Protein AF-A0A2V8GRS1-F1 (afdb_monomer_lite)

pLDDT: mean 73.86, std 19.99, range [31.8, 97.25]

Foldseek 3Di:
DDDDDDDDDDDDDDDDDDDDDPPPPCPDDPVNVVVVVVVVVVVVVVVVVVVVVVVVVVVVVVVVVVVVVVVVVLVVLCVVLVVLVVVLVPDDPPDCPPVSVVSVVVSVVSVQVSCVVQQKAWDDPPPDDDDPVQDDQADDDDPDGPDDRGIDHDDD

Radius of gyration: 47.78 Å; chains: 1; bounding box: 58×30×163 Å

Structure (mmCIF, N/CA/C/O backbone):
data_AF-A0A2V8GRS1-F1
#
_entry.id   AF-A0A2V8GRS1-F1
#
loop_
_atom_site.group_PDB
_atom_site.id
_atom_site.type_symbol
_atom_site.label_atom_id
_atom_site.label_alt_id
_atom_site.label_comp_id
_atom_site.label_asym_id
_atom_site.label_entity_id
_atom_site.label_seq_id
_atom_site.pdbx_PDB_ins_code
_atom_site.Cartn_x
_atom_site.Cartn_y
_atom_site.Cartn_z
_atom_site.occupancy
_atom_site.B_iso_or_equiv
_atom_site.auth_seq_id
_atom_site.auth_comp_id
_atom_site.auth_asym_id
_atom_site.auth_atom_id
_atom_site.pdbx_PDB_model_num
ATOM 1 N N . MET A 1 1 ? -32.513 18.874 124.385 1.00 40.72 1 MET A N 1
ATOM 2 C CA . MET A 1 1 ? -31.870 18.019 125.405 1.00 40.72 1 MET A CA 1
ATOM 3 C C . MET A 1 1 ? -32.970 17.557 126.341 1.00 40.72 1 MET A C 1
ATOM 5 O O . MET A 1 1 ? -33.678 18.463 126.785 1.00 40.72 1 MET A O 1
ATOM 9 N N . PRO A 1 2 ? -33.147 16.261 126.661 1.00 48.78 2 PRO A N 1
ATOM 10 C CA . PRO A 1 2 ? -32.444 15.015 126.254 1.00 48.78 2 PRO A CA 1
ATOM 11 C C . PRO A 1 2 ? -33.352 14.089 125.385 1.00 48.78 2 PRO A C 1
ATOM 13 O O . PRO A 1 2 ? -34.544 14.373 125.281 1.00 48.78 2 PRO A O 1
ATOM 16 N N . ASP A 1 3 ? -32.825 13.210 124.515 1.00 41.34 3 ASP A N 1
ATOM 17 C CA . ASP A 1 3 ? -32.354 11.800 124.705 1.00 41.34 3 ASP A CA 1
ATOM 18 C C . ASP A 1 3 ? -33.505 10.824 125.052 1.00 41.34 3 ASP A C 1
ATOM 20 O O . ASP A 1 3 ? -34.382 11.175 125.831 1.00 41.34 3 ASP A O 1
ATOM 24 N N . ASP A 1 4 ? -33.633 9.586 124.573 1.00 40.97 4 ASP A N 1
ATOM 25 C CA . ASP A 1 4 ? -32.781 8.667 123.811 1.00 40.97 4 ASP A CA 1
ATOM 26 C C . ASP A 1 4 ? -33.673 7.467 123.411 1.00 40.97 4 ASP A C 1
ATOM 28 O O . ASP A 1 4 ? -34.538 7.079 124.200 1.00 40.97 4 ASP A O 1
ATOM 32 N N . ALA A 1 5 ? -33.450 6.855 122.244 1.00 43.16 5 ALA A N 1
ATOM 33 C CA . ALA A 1 5 ? -33.732 5.431 121.988 1.00 43.16 5 ALA A CA 1
ATOM 34 C C . ALA A 1 5 ? -33.169 5.007 120.618 1.00 43.16 5 ALA A C 1
ATOM 36 O O . ALA A 1 5 ? -33.777 5.225 119.570 1.00 43.16 5 ALA A O 1
ATOM 37 N N . MET A 1 6 ? -31.993 4.383 120.653 1.00 42.47 6 MET A N 1
ATOM 38 C CA . MET A 1 6 ? -31.383 3.612 119.565 1.00 42.47 6 MET A CA 1
ATOM 39 C C . MET A 1 6 ? -32.096 2.258 119.362 1.00 42.47 6 MET A C 1
ATOM 41 O O . MET A 1 6 ? -32.506 1.667 120.357 1.00 42.47 6 MET A O 1
ATOM 45 N N . ASN A 1 7 ? -32.147 1.724 118.126 1.00 36.31 7 ASN A N 1
ATOM 46 C CA . ASN A 1 7 ? -31.533 0.416 117.806 1.00 36.31 7 ASN A CA 1
ATOM 47 C C . ASN A 1 7 ? -31.428 0.094 116.288 1.00 36.31 7 ASN A C 1
ATOM 49 O O . ASN A 1 7 ? -32.412 0.165 115.561 1.00 36.31 7 ASN A O 1
ATOM 53 N N . GLU A 1 8 ? -30.201 -0.271 115.895 1.00 35.78 8 GLU A N 1
ATOM 54 C CA . GLU A 1 8 ? -29.671 -1.239 114.901 1.00 35.78 8 GLU A CA 1
ATOM 55 C C . GLU A 1 8 ? -30.299 -1.532 113.510 1.00 35.78 8 GLU A C 1
ATOM 57 O O . GLU A 1 8 ? -31.413 -2.019 113.371 1.00 35.78 8 GLU A O 1
ATOM 62 N N . GLN A 1 9 ? -29.440 -1.315 112.494 1.00 42.47 9 GLN A N 1
ATOM 63 C CA . GLN A 1 9 ? -29.078 -2.146 111.320 1.00 42.47 9 GLN A CA 1
ATOM 64 C C . GLN A 1 9 ? -30.087 -3.165 110.744 1.00 42.47 9 GLN A C 1
ATOM 66 O O . GLN A 1 9 ? -30.369 -4.164 111.389 1.00 42.47 9 GLN A O 1
ATOM 71 N N . ASP A 1 10 ? -30.412 -3.041 109.445 1.00 31.94 10 ASP A N 1
ATOM 72 C CA . ASP A 1 10 ? -30.113 -4.103 108.463 1.00 31.94 10 ASP A CA 1
ATOM 73 C C . ASP A 1 10 ? -30.174 -3.599 107.004 1.00 31.94 10 ASP A C 1
ATOM 75 O O . ASP A 1 10 ? -30.903 -2.673 106.648 1.00 31.94 10 ASP A O 1
ATOM 79 N N . SER A 1 11 ? -29.355 -4.228 106.170 1.00 41.94 11 SER A N 1
ATOM 80 C CA . SER A 1 11 ? -29.178 -4.040 104.735 1.00 41.94 11 SER A CA 1
ATOM 81 C C . SER A 1 11 ? -30.200 -4.828 103.909 1.00 41.94 11 SER A C 1
ATOM 83 O O . SER A 1 11 ? -30.434 -6.000 104.179 1.00 41.94 11 SER A O 1
ATOM 85 N N . THR A 1 12 ? -30.780 -4.208 102.875 1.00 31.80 12 THR A N 1
ATOM 86 C CA . THR A 1 12 ? -31.378 -4.782 101.635 1.00 31.80 12 THR A CA 1
ATOM 87 C C . THR A 1 12 ? -32.138 -3.629 100.957 1.00 31.80 12 THR A C 1
ATOM 89 O O . THR A 1 12 ? -32.718 -2.798 101.637 1.00 31.80 12 THR A O 1
ATOM 92 N N . GLY A 1 13 ? -32.169 -3.383 99.651 1.00 31.88 13 GLY A N 1
ATOM 93 C CA . GLY A 1 13 ? -32.001 -4.212 98.469 1.00 31.88 13 GLY A CA 1
ATOM 94 C C . GLY A 1 13 ? -33.086 -3.763 97.475 1.00 31.88 13 GLY A C 1
ATOM 95 O O . GLY A 1 13 ? -34.266 -3.950 97.743 1.00 31.88 13 GLY A O 1
ATOM 96 N N . ALA A 1 14 ? -32.702 -3.143 96.358 1.00 36.59 14 ALA A N 1
ATOM 97 C CA . ALA A 1 14 ? -33.541 -2.948 95.166 1.00 36.59 14 ALA A CA 1
ATOM 98 C C . ALA A 1 14 ? -32.584 -2.888 93.955 1.00 36.59 14 ALA A C 1
ATOM 100 O O . ALA A 1 14 ? -31.838 -1.924 93.808 1.00 36.59 14 ALA A O 1
ATOM 101 N N . ALA A 1 15 ? -32.316 -4.025 93.296 1.00 37.38 15 ALA A N 1
ATOM 102 C CA . ALA A 1 15 ? -33.004 -4.482 92.074 1.00 37.38 15 ALA A CA 1
ATOM 103 C C . ALA A 1 15 ? -32.870 -3.433 90.946 1.00 37.38 15 ALA A C 1
ATOM 105 O O . ALA A 1 15 ? -33.543 -2.412 90.972 1.00 37.38 15 ALA A O 1
ATOM 106 N N . THR A 1 16 ? -31.841 -3.486 90.092 1.00 39.28 16 THR A N 1
ATOM 107 C CA . THR A 1 16 ? -31.707 -4.341 88.889 1.00 39.28 16 THR A CA 1
ATOM 108 C C . THR A 1 16 ? -32.865 -4.168 87.906 1.00 39.28 16 THR A C 1
ATOM 110 O O . THR A 1 16 ? -33.913 -4.764 88.103 1.00 39.28 16 THR A O 1
ATOM 113 N N . GLU A 1 17 ? -32.612 -3.483 86.787 1.00 40.69 17 GLU A N 1
ATOM 114 C CA . GLU A 1 17 ? -33.023 -3.993 85.475 1.00 40.69 17 GLU A CA 1
ATOM 115 C C . GLU A 1 17 ? -31.972 -3.620 84.403 1.00 40.69 17 GLU A C 1
ATOM 117 O O . GLU A 1 17 ? -31.482 -2.485 84.400 1.00 40.69 17 GLU A O 1
ATOM 122 N N . PRO A 1 18 ? -31.539 -4.568 83.545 1.00 44.91 18 PRO A N 1
ATOM 123 C CA . PRO A 1 18 ? -30.451 -4.371 82.589 1.00 44.91 18 PRO A CA 1
ATOM 124 C C . PRO A 1 18 ? -30.941 -3.684 81.312 1.00 44.91 18 PRO A C 1
ATOM 126 O O . PRO A 1 18 ? -31.924 -4.093 80.703 1.00 44.91 18 PRO A O 1
ATOM 129 N N . ARG A 1 19 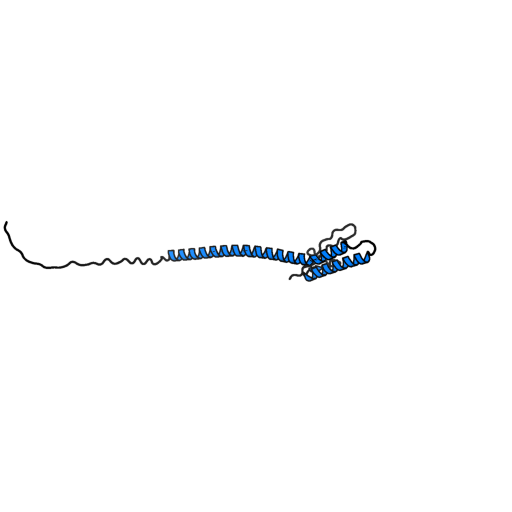? -30.197 -2.673 80.861 1.00 43.47 19 ARG A N 1
ATOM 130 C CA . ARG A 1 19 ? -30.380 -2.045 79.551 1.00 43.47 19 ARG A CA 1
ATOM 131 C C . ARG A 1 19 ? -29.843 -2.989 78.472 1.00 43.47 19 ARG A C 1
ATOM 133 O O . ARG A 1 19 ? -28.630 -3.149 78.349 1.00 43.47 19 ARG A O 1
ATOM 140 N N . GLU A 1 20 ? -30.746 -3.622 77.729 1.00 40.81 20 GLU A N 1
ATOM 141 C CA . GLU A 1 20 ? -30.422 -4.374 76.515 1.00 40.81 20 GLU A CA 1
ATOM 142 C C . GLU A 1 20 ? -29.669 -3.474 75.516 1.00 40.81 20 GLU A C 1
ATOM 144 O O . GLU A 1 20 ? -30.034 -2.305 75.338 1.00 40.81 20 GLU A O 1
ATOM 149 N N . PRO A 1 21 ? -28.614 -3.975 74.853 1.00 46.50 21 PRO A N 1
ATOM 150 C CA . PRO A 1 21 ? -28.042 -3.288 73.714 1.00 46.50 21 PRO A CA 1
ATOM 151 C C . PRO A 1 21 ? -28.951 -3.542 72.507 1.00 46.50 21 PRO A C 1
ATOM 153 O O . PRO A 1 21 ? -29.053 -4.671 72.030 1.00 46.50 21 PRO A O 1
ATOM 156 N N . GLU A 1 22 ? -29.596 -2.493 71.995 1.00 43.28 22 GLU A N 1
ATOM 157 C CA . GLU A 1 22 ? -30.186 -2.515 70.657 1.00 43.28 22 GLU A CA 1
ATOM 158 C C . GLU A 1 22 ? -29.063 -2.745 69.637 1.00 43.28 22 GLU A C 1
ATOM 160 O O . GLU A 1 22 ? -28.373 -1.824 69.196 1.00 43.28 22 GLU A O 1
ATOM 165 N N . ALA A 1 23 ? -28.864 -4.009 69.276 1.00 47.94 23 ALA A N 1
ATOM 166 C CA . ALA A 1 23 ? -28.178 -4.392 68.061 1.00 47.94 23 ALA A CA 1
ATOM 167 C C . ALA A 1 23 ? -29.064 -3.965 66.883 1.00 47.94 23 ALA A C 1
ATOM 169 O O . ALA A 1 23 ? -29.932 -4.708 66.428 1.00 47.94 23 ALA A O 1
ATOM 170 N N . GLN A 1 24 ? -28.861 -2.737 66.405 1.00 45.94 24 GLN A N 1
ATOM 171 C CA . GLN A 1 24 ? -29.285 -2.334 65.070 1.00 45.94 24 GLN A CA 1
ATOM 172 C C . GL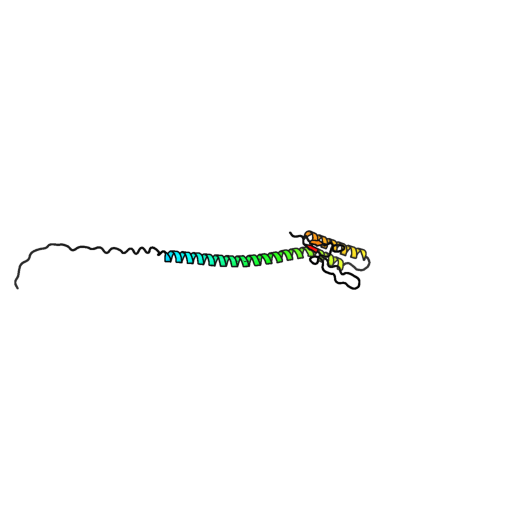N A 1 24 ? -28.394 -3.062 64.066 1.00 45.94 24 GLN A C 1
ATOM 174 O O . GLN A 1 24 ? -27.392 -2.542 63.581 1.00 45.94 24 GLN A O 1
ATOM 179 N N . ASP A 1 25 ? -28.750 -4.315 63.817 1.00 46.16 25 ASP A N 1
ATOM 180 C CA . ASP A 1 25 ? -28.240 -5.101 62.711 1.00 46.16 25 ASP A CA 1
ATOM 181 C C . ASP A 1 25 ? -28.805 -4.463 61.436 1.00 46.16 25 ASP A C 1
ATOM 183 O O . ASP A 1 25 ? -29.980 -4.627 61.095 1.00 46.16 25 ASP A O 1
ATOM 187 N N . SER A 1 26 ? -28.013 -3.613 60.782 1.00 52.19 26 SER A N 1
ATOM 188 C CA . SER A 1 26 ? -28.385 -2.985 59.519 1.00 52.19 26 SER A CA 1
ATOM 189 C C . SER A 1 26 ? -28.336 -4.039 58.410 1.00 52.19 26 SER A C 1
ATOM 191 O O . SER A 1 26 ? -27.413 -4.065 57.594 1.00 52.19 26 SER A O 1
ATOM 193 N N . ALA A 1 27 ? -29.318 -4.937 58.394 1.00 58.22 27 ALA A N 1
ATOM 194 C CA . ALA A 1 27 ? -29.590 -5.777 57.244 1.00 58.22 27 ALA A CA 1
ATOM 195 C C . ALA A 1 27 ? -29.939 -4.847 56.074 1.00 58.22 27 ALA A C 1
ATOM 197 O O . ALA A 1 27 ? -30.928 -4.113 56.126 1.00 58.22 27 ALA A O 1
ATOM 198 N N . GLU A 1 28 ? -29.083 -4.819 55.051 1.00 64.31 28 GLU A N 1
ATOM 199 C CA . GLU A 1 28 ? -29.283 -3.993 53.860 1.00 64.31 28 GLU A CA 1
ATOM 200 C C . GLU A 1 28 ? -30.683 -4.233 53.293 1.00 64.31 28 GLU A C 1
ATOM 202 O O . GLU A 1 28 ? -31.075 -5.375 53.037 1.00 64.31 28 GLU A O 1
ATOM 207 N N . SER A 1 29 ? -31.458 -3.159 53.110 1.00 83.06 29 SER A N 1
ATOM 208 C CA . SER A 1 29 ? -32.790 -3.307 52.539 1.00 83.06 29 SER A CA 1
ATOM 209 C C . SER A 1 29 ? -32.661 -3.866 51.114 1.00 83.06 29 SER A C 1
ATOM 211 O O . SER A 1 29 ? -31.717 -3.509 50.398 1.00 83.06 29 SER A O 1
ATOM 213 N N . PRO A 1 30 ? -33.604 -4.701 50.640 1.00 83.69 30 PRO A N 1
ATOM 214 C CA . PRO A 1 30 ? -33.573 -5.216 49.270 1.00 83.69 30 PRO A CA 1
ATOM 215 C C . PRO A 1 30 ? -33.419 -4.107 48.217 1.00 83.69 30 PRO A C 1
ATOM 217 O O . PRO A 1 30 ? -32.784 -4.305 47.187 1.00 83.69 30 PRO A O 1
ATOM 220 N N . LEU A 1 31 ? -33.945 -2.908 48.493 1.00 87.00 31 LEU A N 1
ATOM 221 C CA . LEU A 1 31 ? -33.815 -1.743 47.620 1.00 87.00 31 LEU A CA 1
ATOM 222 C C . LEU A 1 31 ? -32.379 -1.209 47.535 1.00 87.00 31 LEU A C 1
ATOM 224 O O . LEU A 1 31 ? -31.964 -0.772 46.462 1.00 87.00 31 LEU A O 1
ATOM 228 N N . ASP A 1 32 ? -31.616 -1.249 48.627 1.00 89.88 32 ASP A N 1
ATOM 229 C CA . ASP A 1 32 ? -30.224 -0.793 48.640 1.00 89.88 32 ASP A CA 1
ATOM 230 C C . ASP A 1 32 ? -29.305 -1.790 47.930 1.00 89.88 32 ASP A C 1
ATOM 232 O O . ASP A 1 32 ? -28.425 -1.377 47.171 1.00 89.88 32 ASP A O 1
ATOM 236 N N . ALA A 1 33 ? -29.572 -3.092 48.074 1.00 89.50 33 ALA A N 1
ATOM 237 C CA . ALA A 1 33 ? -28.893 -4.136 47.308 1.00 89.50 33 ALA A CA 1
ATOM 238 C C . ALA A 1 33 ? -29.134 -3.975 45.792 1.00 89.50 33 ALA A C 1
ATOM 240 O O . ALA A 1 33 ? -28.175 -3.947 45.018 1.00 89.50 33 ALA A O 1
ATOM 241 N N . LEU A 1 34 ? -30.391 -3.766 45.368 1.00 90.94 34 LEU A N 1
ATOM 242 C CA . LEU A 1 34 ? -30.724 -3.512 43.958 1.00 90.94 34 LEU A CA 1
ATOM 243 C C . LEU A 1 34 ? -30.068 -2.230 43.415 1.00 90.94 34 LEU A C 1
ATOM 245 O O . LEU A 1 34 ? -29.626 -2.200 42.265 1.00 90.94 34 LEU A O 1
ATOM 249 N N . ARG A 1 35 ? -29.991 -1.158 44.217 1.00 92.31 35 ARG A N 1
ATOM 250 C CA . ARG A 1 35 ? -29.316 0.092 43.818 1.00 92.31 35 ARG A CA 1
ATOM 251 C C . ARG A 1 35 ? -27.823 -0.120 43.595 1.00 92.31 35 ARG A C 1
ATOM 253 O O . ARG A 1 35 ? -27.315 0.280 42.550 1.00 92.31 35 ARG A O 1
ATOM 260 N N . LYS A 1 36 ? -27.146 -0.803 44.523 1.00 93.56 36 LYS A N 1
ATOM 261 C CA . LYS A 1 36 ? -25.722 -1.147 44.393 1.00 93.56 36 LYS A CA 1
ATOM 262 C C . LYS A 1 36 ? -25.452 -2.012 43.167 1.00 93.56 36 LYS A C 1
ATOM 264 O O . LYS A 1 36 ? -24.486 -1.761 42.454 1.00 93.56 36 LYS A O 1
ATOM 269 N N . GLU A 1 37 ? -26.306 -2.997 42.891 1.00 92.88 37 GLU A N 1
ATOM 270 C CA . GLU A 1 37 ? -26.183 -3.835 41.695 1.00 92.88 37 GLU A CA 1
ATOM 271 C C . GLU A 1 37 ? -26.349 -3.010 40.413 1.00 92.88 37 GLU A C 1
ATOM 273 O O . GLU A 1 37 ? -25.525 -3.102 39.501 1.00 92.88 37 GLU A O 1
ATOM 278 N N . LYS A 1 38 ? -27.363 -2.137 40.357 1.00 94.56 38 LYS A N 1
ATOM 279 C CA . LYS A 1 38 ? -27.587 -1.243 39.216 1.00 94.56 38 LYS A CA 1
ATOM 280 C C . LYS A 1 38 ? -26.411 -0.290 38.995 1.00 94.56 38 LYS A C 1
ATOM 282 O O . LYS A 1 38 ? -26.030 -0.068 37.846 1.00 94.56 38 LYS A O 1
ATOM 287 N N . ASP A 1 39 ? -25.826 0.260 40.054 1.00 94.56 39 ASP A N 1
ATOM 288 C CA . ASP A 1 39 ? -24.671 1.153 39.943 1.00 94.56 39 ASP A CA 1
ATOM 289 C C . ASP A 1 39 ? -23.408 0.387 39.524 1.00 94.56 39 ASP A C 1
ATOM 291 O O . ASP A 1 39 ? -22.719 0.813 38.600 1.00 94.56 39 ASP A O 1
ATOM 295 N N . ALA A 1 40 ? -23.170 -0.810 40.070 1.00 94.25 40 ALA A N 1
ATOM 296 C CA . ALA A 1 40 ? -22.070 -1.676 39.644 1.00 94.25 40 ALA A CA 1
ATOM 297 C C . ALA A 1 40 ? -22.181 -2.091 38.164 1.00 94.25 40 ALA A C 1
ATOM 299 O O . ALA A 1 40 ? -21.181 -2.109 37.437 1.00 94.25 40 ALA A O 1
ATOM 300 N N . LEU A 1 41 ? -23.395 -2.401 37.694 1.00 95.12 41 LEU A N 1
ATOM 301 C CA . LEU A 1 41 ? -23.669 -2.682 36.284 1.00 95.12 41 LEU A CA 1
ATOM 302 C C . LEU A 1 41 ? -23.461 -1.441 35.417 1.00 95.12 41 LEU A C 1
ATOM 304 O O . LEU A 1 41 ? -22.842 -1.541 34.359 1.00 95.12 41 LEU A O 1
ATOM 308 N N . HIS A 1 42 ? -23.924 -0.276 35.863 1.00 95.56 42 HIS A N 1
ATOM 309 C CA . HIS A 1 42 ? -23.738 0.981 35.147 1.00 95.56 42 HIS A CA 1
ATOM 310 C C . HIS A 1 42 ? -22.251 1.342 35.011 1.00 95.56 42 HIS A C 1
ATOM 312 O O . HIS A 1 42 ? -21.789 1.652 33.914 1.00 95.56 42 HIS A O 1
ATOM 318 N N . ASP A 1 43 ? -21.469 1.195 36.078 1.00 95.81 43 ASP A N 1
ATOM 319 C CA . ASP A 1 43 ? -20.021 1.418 36.062 1.00 95.81 43 ASP A CA 1
ATOM 320 C C . ASP A 1 43 ? -19.288 0.419 35.166 1.00 95.81 43 ASP A C 1
ATOM 322 O O . ASP A 1 43 ? -18.292 0.747 34.513 1.00 95.81 43 ASP A O 1
ATOM 326 N N . ARG A 1 44 ? -19.762 -0.830 35.117 1.00 95.50 44 ARG A N 1
ATOM 327 C CA . ARG A 1 44 ? -19.243 -1.829 34.180 1.00 95.50 44 ARG A CA 1
ATOM 328 C C . ARG A 1 44 ? -19.550 -1.435 32.738 1.00 95.50 44 ARG A C 1
ATOM 330 O O . ARG A 1 44 ? -18.645 -1.473 31.913 1.00 95.50 44 ARG A O 1
ATOM 337 N N . LEU A 1 45 ? -20.780 -1.013 32.448 1.00 96.44 45 LEU A N 1
ATOM 338 C CA . LEU A 1 45 ? -21.188 -0.567 31.115 1.00 96.44 45 LEU A CA 1
ATOM 339 C C . LEU A 1 45 ? -20.389 0.653 30.655 1.00 96.44 45 LEU A C 1
ATOM 341 O O . LEU A 1 45 ? -19.901 0.659 29.528 1.00 96.44 45 LEU A O 1
ATOM 345 N N . LEU A 1 46 ? -20.195 1.650 31.524 1.00 95.88 46 LEU A N 1
ATOM 346 C CA . LEU A 1 46 ? -19.388 2.831 31.213 1.00 95.88 46 LEU A CA 1
ATOM 347 C C . LEU A 1 46 ? -17.935 2.463 30.902 1.00 95.88 46 LEU A C 1
ATOM 349 O O . LEU A 1 46 ? -17.374 2.951 29.920 1.00 95.88 46 LEU A O 1
ATOM 353 N N . ARG A 1 47 ? -17.332 1.569 31.696 1.00 96.00 47 ARG A N 1
ATOM 354 C CA . ARG A 1 47 ? -15.972 1.076 31.431 1.00 96.00 47 ARG A CA 1
ATOM 355 C C . ARG A 1 47 ? -15.887 0.322 30.110 1.00 96.00 47 ARG A C 1
ATOM 357 O O . ARG A 1 47 ? -15.025 0.640 29.299 1.00 96.00 47 ARG A O 1
ATOM 364 N N . THR A 1 48 ? -16.805 -0.605 29.849 1.00 95.50 48 THR A N 1
ATOM 365 C CA . THR A 1 48 ? -16.832 -1.355 28.585 1.00 95.50 48 THR A CA 1
ATOM 366 C C . THR A 1 48 ? -17.068 -0.439 27.379 1.00 95.50 48 THR A C 1
ATOM 368 O O . THR A 1 48 ? -16.441 -0.631 26.340 1.00 95.50 48 THR A O 1
ATOM 371 N N . ALA A 1 49 ? -17.909 0.591 27.506 1.00 95.88 49 ALA A N 1
ATOM 372 C CA . ALA A 1 49 ? -18.111 1.583 26.451 1.00 95.88 49 ALA A CA 1
ATOM 373 C C . ALA A 1 49 ? -16.821 2.370 26.159 1.00 95.88 49 ALA A C 1
ATOM 375 O O . ALA A 1 49 ? -16.439 2.523 24.998 1.00 95.88 49 ALA A O 1
ATOM 376 N N . ALA A 1 50 ? -16.104 2.800 27.202 1.00 96.38 50 ALA A N 1
ATOM 377 C CA . ALA A 1 50 ? -14.821 3.483 27.053 1.00 96.38 50 ALA A CA 1
ATOM 378 C C . ALA A 1 50 ? -13.739 2.575 26.433 1.00 96.38 50 ALA A C 1
ATOM 380 O O . ALA A 1 50 ? -12.986 3.008 25.557 1.00 96.38 50 ALA A O 1
ATOM 381 N N . GLU A 1 51 ? -13.670 1.307 26.845 1.00 96.25 51 GLU A N 1
ATOM 382 C CA . GLU A 1 51 ? -12.780 0.302 26.251 1.00 96.25 51 GLU A CA 1
ATOM 383 C C . GLU A 1 51 ? -13.091 0.077 24.769 1.00 96.25 51 GLU A C 1
ATOM 385 O O . GLU A 1 51 ? -12.171 0.027 23.949 1.00 96.25 51 GLU A O 1
ATOM 390 N N . PHE A 1 52 ? -14.374 0.009 24.406 1.00 96.94 52 PHE A N 1
ATOM 391 C CA . PHE A 1 52 ? -14.809 -0.145 23.022 1.00 96.94 52 PHE A CA 1
ATOM 392 C C . PHE A 1 52 ? -14.437 1.066 22.160 1.00 96.94 52 PHE A C 1
ATOM 394 O O . PHE A 1 52 ? -13.921 0.901 21.054 1.00 96.94 52 PHE A O 1
ATOM 401 N N . ASP A 1 53 ? -14.625 2.285 22.666 1.00 96.69 53 ASP A N 1
ATOM 402 C CA . ASP A 1 53 ? -14.220 3.496 21.951 1.00 96.69 53 ASP A CA 1
ATOM 403 C C . ASP A 1 53 ? -12.704 3.572 21.744 1.00 96.69 53 ASP A C 1
ATOM 405 O O . ASP A 1 53 ? -12.240 3.950 20.663 1.00 96.69 53 ASP A O 1
ATOM 409 N N . ASN A 1 54 ? -11.920 3.171 22.747 1.00 96.81 54 ASN A N 1
ATOM 410 C CA . ASN A 1 54 ? -10.466 3.078 22.626 1.00 96.81 54 ASN A CA 1
ATOM 411 C C . ASN A 1 54 ? -10.047 1.998 21.622 1.00 96.81 54 ASN A C 1
ATOM 413 O O . ASN A 1 54 ? -9.167 2.239 20.793 1.00 96.81 54 ASN A O 1
ATOM 417 N N . TYR A 1 55 ? -10.697 0.834 21.656 1.00 96.69 55 TYR A N 1
ATOM 418 C CA . TYR A 1 55 ? -10.474 -0.240 20.693 1.00 96.69 55 TYR A CA 1
ATOM 419 C C . TYR A 1 55 ? -10.770 0.221 19.264 1.00 96.69 55 TYR A C 1
ATOM 421 O O . TYR A 1 55 ? -9.916 0.068 18.395 1.00 96.69 55 TYR A O 1
ATOM 429 N N . ARG A 1 56 ? -11.925 0.852 19.027 1.00 97.25 56 ARG A N 1
ATOM 430 C CA . ARG A 1 56 ? -12.314 1.376 17.711 1.00 97.25 56 ARG A CA 1
ATOM 431 C C . ARG A 1 56 ? -11.283 2.364 17.172 1.00 97.25 56 ARG A C 1
ATOM 433 O O . ARG A 1 56 ? -10.804 2.195 16.057 1.00 97.25 56 ARG A O 1
ATOM 440 N N . LYS A 1 57 ? -10.875 3.345 17.987 1.00 96.50 57 LYS A N 1
ATOM 441 C CA . LYS A 1 57 ? -9.838 4.322 17.606 1.00 96.50 57 LYS A CA 1
ATOM 442 C C . LYS A 1 57 ? -8.504 3.655 17.268 1.00 96.50 57 LYS A C 1
ATOM 444 O O . LYS A 1 57 ? -7.809 4.124 16.370 1.00 96.50 57 LYS A O 1
ATOM 449 N N . ARG A 1 58 ? -8.136 2.592 17.990 1.00 96.81 58 ARG A N 1
ATOM 450 C CA . ARG A 1 58 ? -6.922 1.816 17.711 1.00 96.81 58 ARG A CA 1
ATOM 451 C C . ARG A 1 58 ? -7.042 1.063 16.390 1.00 96.81 58 ARG A C 1
ATOM 453 O O . ARG A 1 58 ? -6.178 1.226 15.548 1.00 96.81 58 ARG A O 1
ATOM 460 N N . VAL A 1 59 ? -8.135 0.335 16.172 1.00 96.94 59 VAL A N 1
ATOM 461 C CA . VAL A 1 59 ? -8.376 -0.400 14.920 1.00 96.94 59 VAL A CA 1
ATOM 462 C C . VAL A 1 59 ? -8.382 0.532 13.710 1.00 96.94 59 VAL A C 1
ATOM 464 O O . VAL A 1 59 ? -7.792 0.207 12.684 1.00 96.94 59 VAL A O 1
ATOM 467 N N . ASP A 1 60 ? -9.005 1.706 13.826 1.00 95.56 60 ASP A N 1
ATOM 468 C CA . ASP A 1 60 ? -9.019 2.690 12.742 1.00 95.56 60 ASP A CA 1
ATOM 469 C C . ASP A 1 60 ? -7.616 3.220 12.424 1.00 95.56 60 ASP A C 1
ATOM 471 O O . ASP A 1 60 ? -7.314 3.483 11.260 1.00 95.56 60 ASP A O 1
ATOM 475 N N . ARG A 1 61 ? -6.757 3.373 13.440 1.00 96.12 61 ARG A N 1
ATOM 476 C CA . ARG A 1 61 ? -5.352 3.749 13.256 1.00 96.12 61 ARG A CA 1
ATOM 477 C C . ARG A 1 61 ? -4.565 2.615 12.610 1.00 96.12 61 ARG A C 1
ATOM 479 O O . ARG A 1 61 ? -3.996 2.829 11.551 1.00 96.12 61 ARG A O 1
ATOM 486 N N . ASP A 1 62 ? -4.634 1.414 13.173 1.00 95.94 62 ASP A N 1
ATOM 487 C CA . ASP A 1 62 ? -3.917 0.240 12.669 1.00 95.94 62 ASP A CA 1
ATOM 488 C C . ASP A 1 62 ? -4.290 -0.046 11.206 1.00 95.94 62 ASP A C 1
ATOM 490 O O . ASP A 1 62 ? -3.436 -0.383 10.392 1.00 95.94 62 ASP A O 1
ATOM 494 N N . ARG A 1 63 ? -5.563 0.144 10.833 1.00 95.81 63 ARG A N 1
ATOM 495 C CA . ARG A 1 63 ? -6.019 0.005 9.446 1.00 95.81 63 ARG A CA 1
ATOM 496 C C . ARG A 1 63 ? -5.382 1.033 8.511 1.00 95.81 63 ARG A C 1
ATOM 498 O O . ARG A 1 63 ? -5.083 0.691 7.371 1.00 95.81 63 ARG A O 1
ATOM 505 N N . ARG A 1 64 ? -5.215 2.283 8.953 1.00 94.69 64 ARG A N 1
ATOM 506 C CA . ARG A 1 64 ? -4.537 3.325 8.161 1.00 94.69 64 ARG A CA 1
ATOM 507 C C . ARG A 1 64 ? -3.059 2.999 8.023 1.00 94.69 64 ARG A C 1
ATOM 509 O O . ARG A 1 64 ? -2.572 2.950 6.903 1.00 94.69 64 ARG A O 1
ATOM 516 N N . ASP A 1 65 ? -2.413 2.646 9.128 1.00 94.94 65 ASP A N 1
ATOM 517 C CA . ASP A 1 65 ? -0.999 2.279 9.150 1.00 94.94 65 ASP A CA 1
ATOM 518 C C . ASP A 1 65 ? -0.726 1.068 8.241 1.00 94.94 65 ASP A C 1
ATOM 520 O O . ASP A 1 65 ? 0.263 1.043 7.516 1.00 94.94 65 ASP A O 1
ATOM 524 N N . GLN A 1 66 ? -1.636 0.088 8.199 1.00 95.19 66 GLN A N 1
ATOM 525 C CA . GLN A 1 66 ? -1.559 -1.043 7.268 1.00 95.19 66 GLN A CA 1
ATOM 526 C C . GLN A 1 66 ? -1.670 -0.619 5.799 1.00 95.19 66 GLN A C 1
ATOM 528 O O . GLN A 1 66 ? -0.951 -1.155 4.957 1.00 95.19 66 GLN A O 1
ATOM 533 N N . VAL A 1 67 ? -2.567 0.315 5.473 1.00 94.12 67 VAL A N 1
ATOM 534 C CA . VAL A 1 67 ? -2.710 0.833 4.103 1.00 94.12 67 VAL A CA 1
ATOM 535 C C . VAL A 1 67 ? -1.470 1.626 3.698 1.00 94.12 67 VAL A C 1
ATOM 537 O O . VAL A 1 67 ? -0.970 1.442 2.587 1.00 94.12 67 VAL A O 1
ATOM 540 N N . ASP A 1 68 ? -0.950 2.461 4.592 1.00 93.94 68 ASP A N 1
ATOM 541 C CA . ASP A 1 68 ? 0.242 3.269 4.345 1.00 93.94 68 ASP A CA 1
ATOM 542 C C . ASP A 1 68 ? 1.481 2.381 4.183 1.00 93.94 68 ASP A C 1
ATOM 544 O O . ASP A 1 68 ? 2.236 2.556 3.228 1.00 93.94 68 ASP A O 1
ATOM 548 N N . ALA A 1 69 ? 1.644 1.363 5.035 1.00 93.94 69 ALA A N 1
ATOM 549 C CA . ALA A 1 69 ? 2.712 0.373 4.914 1.00 93.94 69 ALA A CA 1
ATOM 550 C C . ALA A 1 69 ? 2.617 -0.414 3.598 1.00 93.94 69 ALA A C 1
ATOM 552 O O . ALA A 1 69 ? 3.596 -0.500 2.862 1.00 93.94 69 ALA A O 1
ATOM 553 N N . ALA A 1 70 ? 1.429 -0.914 3.240 1.00 90.38 70 ALA A N 1
ATOM 554 C CA . ALA A 1 70 ? 1.228 -1.623 1.976 1.00 90.38 70 ALA A CA 1
ATOM 555 C C . ALA A 1 70 ? 1.509 -0.730 0.753 1.00 90.38 70 ALA A C 1
ATOM 557 O O . ALA A 1 70 ? 2.019 -1.206 -0.264 1.00 90.38 70 ALA A O 1
ATOM 558 N N . THR A 1 71 ? 1.192 0.564 0.853 1.00 90.38 71 THR A N 1
ATOM 559 C CA . THR A 1 71 ? 1.486 1.556 -0.189 1.00 90.38 71 THR A CA 1
ATOM 560 C C . THR A 1 71 ? 2.986 1.816 -0.285 1.00 90.38 71 THR A C 1
ATOM 562 O O . THR A 1 71 ? 3.528 1.810 -1.388 1.00 90.38 71 THR A O 1
ATOM 565 N N . ALA A 1 72 ? 3.672 1.993 0.846 1.00 92.31 72 ALA A N 1
ATOM 566 C CA . ALA A 1 72 ? 5.119 2.169 0.889 1.00 92.31 72 ALA A CA 1
ATOM 567 C C . ALA A 1 72 ? 5.844 0.959 0.282 1.00 92.31 72 ALA A C 1
ATOM 569 O O . ALA A 1 72 ? 6.681 1.132 -0.603 1.00 92.31 72 ALA A O 1
ATOM 570 N N . ASP A 1 73 ? 5.451 -0.257 0.667 1.00 92.12 73 ASP A N 1
ATOM 571 C CA . ASP A 1 73 ? 5.999 -1.497 0.115 1.00 92.12 73 ASP A CA 1
ATOM 572 C C . ASP A 1 73 ? 5.787 -1.587 -1.398 1.00 92.12 73 ASP A C 1
ATOM 574 O O . ASP A 1 73 ? 6.674 -2.023 -2.130 1.00 92.12 73 ASP A O 1
ATOM 578 N N . ALA A 1 74 ? 4.610 -1.188 -1.889 1.00 89.19 74 ALA A N 1
ATOM 579 C CA . ALA A 1 74 ? 4.346 -1.158 -3.321 1.00 89.19 74 ALA A CA 1
ATOM 580 C C . ALA A 1 74 ? 5.250 -0.146 -4.038 1.00 89.19 74 ALA A C 1
ATOM 582 O O . ALA A 1 74 ? 5.784 -0.468 -5.091 1.00 89.19 74 ALA A O 1
ATOM 583 N N . VAL A 1 75 ? 5.454 1.052 -3.481 1.00 90.75 75 VAL A N 1
ATOM 584 C CA . VAL A 1 75 ? 6.315 2.085 -4.082 1.00 90.75 75 VAL A CA 1
ATOM 585 C C . VAL A 1 75 ? 7.774 1.635 -4.143 1.00 90.75 75 VAL A C 1
ATOM 587 O O . VAL A 1 75 ? 8.414 1.820 -5.177 1.00 90.75 75 VAL A O 1
ATOM 590 N N . VAL A 1 76 ? 8.288 1.012 -3.077 1.00 93.19 76 VAL A N 1
ATOM 591 C CA . VAL A 1 76 ? 9.663 0.484 -3.028 1.00 93.19 76 VAL A CA 1
ATOM 592 C C . VAL A 1 76 ? 9.912 -0.510 -4.160 1.00 93.19 76 VAL A C 1
ATOM 594 O O . VAL A 1 76 ? 10.938 -0.444 -4.833 1.00 93.19 76 VAL A O 1
ATOM 597 N N . ASP A 1 77 ? 8.937 -1.372 -4.429 1.00 90.25 77 ASP A N 1
ATOM 598 C CA . ASP A 1 77 ? 8.984 -2.349 -5.513 1.00 90.25 77 ASP A CA 1
ATOM 599 C C . ASP A 1 77 ? 9.121 -1.718 -6.911 1.00 90.25 77 ASP A C 1
ATOM 601 O O . ASP A 1 77 ? 9.709 -2.339 -7.798 1.00 90.25 77 ASP A O 1
ATOM 605 N N . PHE A 1 78 ? 8.605 -0.500 -7.126 1.00 89.81 78 PHE A N 1
ATOM 606 C CA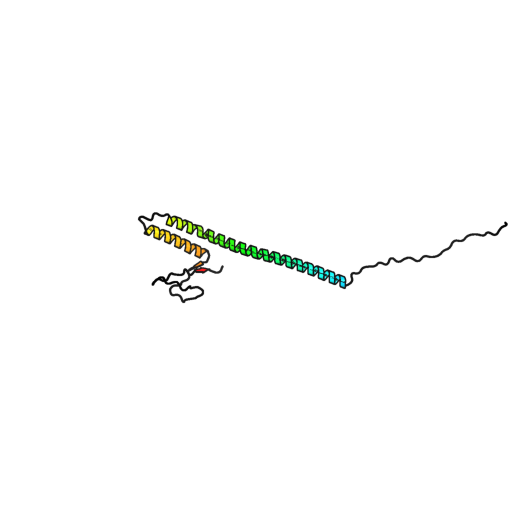 . PHE A 1 78 ? 8.711 0.212 -8.408 1.00 89.81 78 PHE A CA 1
ATOM 607 C C . PHE A 1 78 ? 10.036 0.967 -8.592 1.00 89.81 78 PHE A C 1
ATOM 609 O O . PHE A 1 78 ? 10.372 1.291 -9.733 1.00 89.81 78 PHE A O 1
ATOM 616 N N . LEU A 1 79 ? 10.799 1.235 -7.524 1.00 90.81 79 LEU A N 1
ATOM 617 C CA . LEU A 1 79 ? 12.052 2.004 -7.603 1.00 90.81 79 LEU A CA 1
ATOM 618 C C . LEU A 1 79 ? 13.059 1.455 -8.632 1.00 90.81 79 LEU A C 1
ATOM 620 O O . LEU A 1 79 ? 13.543 2.255 -9.432 1.00 90.81 79 LEU A O 1
ATOM 624 N N . PRO A 1 80 ? 13.302 0.130 -8.741 1.00 90.44 80 PRO A N 1
ATOM 625 C CA . PRO A 1 80 ? 14.238 -0.403 -9.733 1.00 90.44 80 PRO A CA 1
ATOM 626 C C . PRO A 1 80 ? 13.867 -0.048 -11.179 1.00 90.44 80 PRO A C 1
ATOM 628 O O . PRO A 1 80 ? 14.736 0.130 -12.026 1.00 90.44 80 PRO A O 1
ATOM 631 N N . ILE A 1 81 ? 12.571 0.081 -11.475 1.00 90.81 81 ILE A N 1
ATOM 632 C CA . ILE A 1 81 ? 12.094 0.433 -12.817 1.00 90.81 81 ILE A CA 1
ATOM 633 C C . ILE A 1 81 ? 12.376 1.907 -13.110 1.00 90.81 81 ILE A C 1
ATOM 635 O O . ILE A 1 81 ? 12.735 2.252 -14.234 1.00 90.81 81 ILE A O 1
ATOM 639 N N . VAL A 1 82 ? 12.224 2.775 -12.107 1.00 85.81 82 VAL A N 1
ATOM 640 C CA . VAL A 1 82 ? 12.589 4.194 -12.214 1.00 85.81 82 VAL A CA 1
ATOM 641 C C . VAL A 1 82 ? 14.095 4.328 -12.439 1.00 85.81 82 VAL A C 1
ATOM 643 O O . VAL A 1 82 ? 14.501 5.037 -13.357 1.00 85.81 82 VAL A O 1
ATOM 646 N N . ASP A 1 83 ? 14.910 3.580 -11.694 1.00 87.50 83 ASP A N 1
ATOM 647 C CA . ASP A 1 83 ? 16.367 3.556 -11.869 1.00 87.50 83 ASP A CA 1
ATOM 648 C C . ASP A 1 83 ? 16.765 3.094 -13.283 1.00 87.50 83 ASP A C 1
ATOM 650 O O . ASP A 1 83 ? 17.635 3.686 -13.934 1.00 87.50 83 ASP A O 1
ATOM 654 N N . ASP A 1 84 ? 16.103 2.054 -13.797 1.00 87.31 84 ASP A N 1
ATOM 655 C CA . ASP A 1 84 ? 16.344 1.537 -15.142 1.00 87.31 84 ASP A CA 1
ATOM 656 C C . ASP A 1 84 ? 15.903 2.536 -16.231 1.00 87.31 84 ASP A C 1
ATOM 658 O O . ASP A 1 84 ? 16.621 2.722 -17.221 1.00 87.31 84 ASP A O 1
ATOM 662 N N . LEU A 1 85 ? 14.781 3.240 -16.033 1.00 83.75 85 LEU A N 1
ATOM 663 C CA . LEU A 1 85 ? 14.324 4.338 -16.899 1.00 83.75 85 LEU A CA 1
ATOM 664 C C . LEU A 1 85 ? 15.313 5.498 -16.924 1.00 83.75 85 LEU A C 1
ATOM 666 O O . LEU A 1 85 ? 15.664 5.978 -18.002 1.00 83.75 85 LEU A O 1
ATOM 670 N N . GLU A 1 86 ? 15.800 5.937 -15.766 1.00 82.38 86 GLU A N 1
ATOM 671 C CA . GLU A 1 86 ? 16.813 6.985 -15.698 1.00 82.38 86 GLU A CA 1
ATOM 672 C C . GLU A 1 86 ? 18.096 6.584 -16.426 1.00 82.38 86 GLU A C 1
ATOM 674 O O . GLU A 1 86 ? 18.690 7.401 -17.136 1.00 82.38 86 GLU A O 1
ATOM 679 N N . ARG A 1 87 ? 18.522 5.323 -16.278 1.00 82.56 87 ARG A N 1
ATOM 680 C CA . ARG A 1 87 ? 19.678 4.782 -17.002 1.00 82.56 87 ARG A CA 1
ATOM 681 C C . ARG A 1 87 ? 19.447 4.809 -18.511 1.00 82.56 87 ARG A C 1
ATOM 683 O O . ARG A 1 87 ? 20.351 5.204 -19.245 1.00 82.56 87 ARG A O 1
ATOM 690 N N . ALA A 1 88 ? 18.256 4.431 -18.974 1.00 81.94 88 ALA A N 1
ATOM 691 C CA . ALA A 1 88 ? 17.908 4.474 -20.392 1.00 81.94 88 ALA A CA 1
ATOM 692 C C . ALA A 1 88 ? 17.873 5.909 -20.946 1.00 81.94 88 ALA A C 1
ATOM 694 O O . ALA A 1 88 ? 18.358 6.145 -22.049 1.00 81.94 88 ALA A O 1
ATOM 695 N N . LEU A 1 89 ? 17.367 6.881 -20.180 1.00 76.69 89 LEU A N 1
ATOM 696 C CA . LEU A 1 89 ? 17.323 8.294 -20.582 1.00 76.69 89 LEU A CA 1
ATOM 697 C C . LEU A 1 89 ? 18.708 8.951 -20.657 1.00 76.69 89 LEU A C 1
ATOM 699 O O . LEU A 1 89 ? 18.912 9.863 -21.454 1.00 76.69 89 LEU A O 1
ATOM 703 N N . LYS A 1 90 ? 19.663 8.496 -19.838 1.00 78.44 90 LYS A N 1
ATOM 704 C CA . LYS A 1 90 ? 21.057 8.974 -19.844 1.00 78.44 90 LYS A CA 1
ATOM 705 C C . LYS A 1 90 ? 21.899 8.339 -20.963 1.00 78.44 90 LYS A C 1
ATOM 707 O O . LYS A 1 90 ? 23.045 8.746 -21.156 1.00 78.44 90 LYS A O 1
ATOM 712 N N . ALA A 1 91 ? 21.370 7.350 -21.690 1.00 74.75 91 ALA A N 1
ATOM 713 C CA . ALA A 1 91 ? 22.088 6.699 -22.779 1.00 74.75 91 ALA A CA 1
ATOM 714 C C . ALA A 1 91 ? 22.288 7.662 -23.971 1.00 74.75 91 ALA A C 1
ATOM 716 O O . ALA A 1 91 ? 21.375 8.417 -24.314 1.00 74.75 91 ALA A O 1
ATOM 717 N N . PRO A 1 92 ? 23.467 7.659 -24.622 1.00 68.50 92 PRO A N 1
ATOM 718 C CA . PRO A 1 92 ? 23.744 8.549 -25.744 1.00 68.50 92 PRO A CA 1
ATOM 719 C C . PRO A 1 92 ? 22.786 8.281 -26.912 1.00 68.50 92 PRO A C 1
ATOM 721 O O . PRO A 1 92 ? 22.658 7.161 -27.397 1.00 68.50 92 PRO A O 1
ATOM 724 N N . THR A 1 93 ? 22.133 9.339 -27.390 1.00 66.31 93 THR A N 1
ATOM 725 C CA . THR A 1 93 ? 21.108 9.299 -28.450 1.00 66.31 93 THR A CA 1
ATOM 726 C C . THR A 1 93 ? 21.681 9.188 -29.870 1.00 66.31 93 THR A C 1
ATOM 728 O O . THR A 1 93 ? 20.929 9.115 -30.841 1.00 66.31 93 TH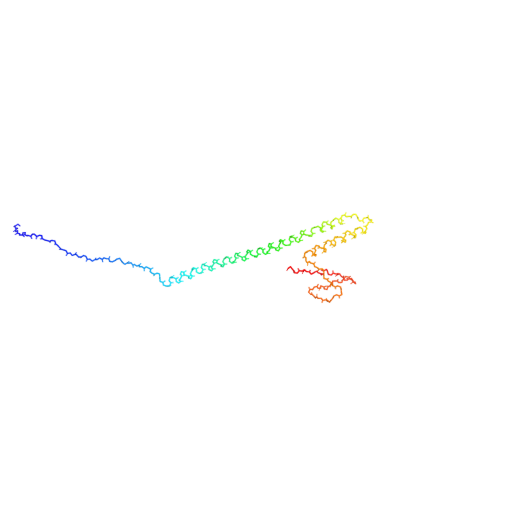R A O 1
ATOM 731 N N . GLY A 1 94 ? 23.008 9.169 -30.015 1.00 60.22 94 GLY A N 1
ATOM 732 C CA . GLY A 1 94 ? 23.701 9.160 -31.300 1.00 60.22 94 GLY A CA 1
ATOM 733 C C . GLY A 1 94 ? 24.172 7.768 -31.712 1.00 60.22 94 GLY A C 1
ATOM 734 O O . GLY A 1 94 ? 25.268 7.366 -31.340 1.00 60.22 94 GLY A O 1
ATOM 735 N N . GLY A 1 95 ? 23.376 7.064 -32.522 1.00 59.75 95 GLY A N 1
ATOM 73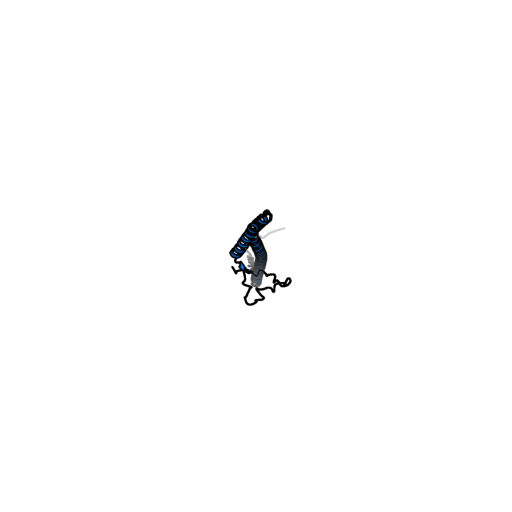6 C CA . GLY A 1 95 ? 23.868 5.992 -33.403 1.00 59.75 95 GLY A CA 1
ATOM 737 C C . GLY A 1 95 ? 23.122 4.659 -33.339 1.00 59.75 95 GLY A C 1
ATOM 738 O O . GLY A 1 95 ? 22.992 4.012 -34.372 1.00 59.75 95 GLY A O 1
ATOM 739 N N . ASP A 1 96 ? 22.579 4.271 -32.183 1.00 69.06 96 ASP A N 1
ATOM 740 C CA . ASP A 1 96 ? 21.944 2.957 -32.004 1.00 69.06 96 ASP A CA 1
ATOM 741 C C . ASP A 1 96 ? 20.523 3.080 -31.431 1.00 69.06 96 ASP A C 1
ATOM 743 O O . ASP A 1 96 ? 20.240 2.833 -30.256 1.00 69.06 96 ASP A O 1
ATOM 747 N N . SER A 1 97 ? 19.597 3.506 -32.296 1.00 70.75 97 SER A N 1
ATOM 748 C CA . SER A 1 97 ? 18.165 3.569 -31.975 1.00 70.75 97 SER A CA 1
ATOM 749 C C . SER A 1 97 ? 17.595 2.190 -31.610 1.00 70.75 97 SER A C 1
ATOM 751 O O . SER A 1 97 ? 16.611 2.105 -30.869 1.00 70.75 97 SER A O 1
ATOM 753 N N . GLU A 1 98 ? 18.222 1.109 -32.083 1.00 73.69 98 GLU A N 1
ATOM 754 C CA . GLU A 1 98 ? 17.814 -0.258 -31.785 1.00 73.69 98 GLU A CA 1
ATOM 755 C C . GLU A 1 98 ? 18.192 -0.667 -30.356 1.00 73.69 98 GLU A C 1
ATOM 757 O O . GLU A 1 98 ? 17.347 -1.207 -29.636 1.00 73.69 98 GLU A O 1
ATOM 762 N N . GLY A 1 99 ? 19.401 -0.322 -29.906 1.00 76.88 99 GLY A N 1
ATOM 763 C CA . GLY A 1 99 ? 19.837 -0.478 -28.517 1.00 76.88 99 GLY A CA 1
ATOM 764 C C . GLY A 1 99 ? 18.958 0.296 -27.529 1.00 76.88 99 GLY A C 1
ATOM 765 O O . GLY A 1 99 ? 18.537 -0.258 -26.510 1.00 76.88 99 GLY A O 1
ATOM 766 N N . PHE A 1 100 ? 18.589 1.539 -27.862 1.00 78.44 100 PHE A N 1
ATOM 767 C CA . PHE A 1 100 ? 17.659 2.333 -27.049 1.00 78.44 100 PHE A CA 1
ATOM 768 C C . PHE A 1 100 ? 16.271 1.681 -26.957 1.00 78.44 100 PHE A C 1
ATOM 770 O O . PHE A 1 100 ? 15.742 1.494 -25.860 1.00 78.44 100 PHE A O 1
ATOM 777 N N . ARG A 1 101 ? 15.698 1.265 -28.097 1.00 78.44 101 ARG A N 1
ATOM 778 C CA . ARG A 1 101 ? 14.406 0.560 -28.145 1.00 78.44 101 ARG A CA 1
ATOM 779 C C . ARG A 1 101 ? 14.426 -0.708 -27.289 1.00 78.44 101 ARG A C 1
ATOM 781 O O . ARG A 1 101 ? 13.491 -0.936 -26.527 1.00 78.44 101 ARG A O 1
ATOM 788 N N . LYS A 1 102 ? 15.499 -1.496 -27.375 1.00 80.19 102 LYS A N 1
ATOM 789 C CA . LYS A 1 102 ? 15.674 -2.731 -26.599 1.00 80.19 102 LYS A CA 1
ATOM 790 C C . LYS A 1 102 ? 15.789 -2.462 -25.094 1.00 80.19 102 LYS A C 1
ATOM 792 O O . LYS A 1 102 ? 15.257 -3.229 -24.297 1.00 80.19 102 LYS A O 1
ATOM 797 N N . GLY A 1 103 ? 16.436 -1.363 -24.702 1.00 81.75 103 GLY A N 1
ATOM 798 C CA . GLY A 1 103 ? 16.486 -0.915 -23.308 1.00 81.75 103 GLY A CA 1
ATOM 799 C C . GLY A 1 103 ? 15.101 -0.576 -22.755 1.00 81.75 103 GLY A C 1
ATOM 800 O O . GLY A 1 103 ? 14.730 -1.051 -21.685 1.00 81.75 103 GLY A O 1
ATOM 801 N N . VAL A 1 104 ? 14.300 0.174 -23.517 1.00 84.75 104 VAL A N 1
ATOM 802 C CA . VAL A 1 104 ? 12.915 0.509 -23.140 1.00 84.75 104 VAL A CA 1
ATOM 803 C C . VAL A 1 104 ? 12.024 -0.739 -23.077 1.00 84.75 104 VAL A C 1
ATOM 805 O O . VAL A 1 104 ? 11.191 -0.861 -22.180 1.00 84.75 104 VAL A O 1
ATOM 808 N N . GLU A 1 105 ? 12.211 -1.693 -23.989 1.00 83.88 105 GLU A N 1
ATOM 809 C CA . GLU A 1 105 ? 11.477 -2.963 -23.986 1.00 83.88 105 GLU A CA 1
ATOM 810 C C . GLU A 1 105 ? 11.781 -3.810 -22.739 1.00 83.88 105 GLU A C 1
ATOM 812 O O . GLU A 1 105 ? 10.862 -4.365 -22.133 1.00 83.88 105 GLU A O 1
ATOM 817 N N . LEU A 1 106 ? 13.045 -3.845 -22.300 1.00 86.62 106 LEU A N 1
ATOM 818 C CA . LEU A 1 106 ? 13.450 -4.540 -21.076 1.00 86.62 106 LEU A CA 1
ATOM 819 C C . LEU A 1 106 ? 12.761 -3.951 -19.835 1.00 86.62 106 LEU A C 1
ATOM 821 O O . LEU A 1 106 ? 12.210 -4.691 -19.022 1.00 86.62 106 LEU A O 1
ATOM 825 N N . ILE A 1 107 ? 12.728 -2.621 -19.743 1.00 88.81 107 ILE A N 1
ATOM 826 C CA . ILE A 1 107 ? 12.068 -1.883 -18.659 1.00 88.81 107 ILE A CA 1
ATOM 827 C C . ILE A 1 107 ? 10.570 -2.182 -18.631 1.00 88.81 107 ILE A C 1
ATOM 829 O O . ILE A 1 107 ? 9.992 -2.440 -17.573 1.00 88.81 107 ILE A O 1
ATOM 833 N N . HIS A 1 108 ? 9.927 -2.181 -19.800 1.00 85.12 108 HIS A N 1
ATOM 834 C CA . HIS A 1 108 ? 8.518 -2.541 -19.909 1.00 85.12 108 HIS A CA 1
ATOM 835 C C . HIS A 1 108 ? 8.266 -3.978 -19.427 1.00 85.12 108 HIS A C 1
ATOM 837 O O . HIS A 1 108 ? 7.309 -4.223 -18.692 1.00 85.12 108 HIS A O 1
ATOM 843 N N . GLN A 1 109 ? 9.136 -4.926 -19.783 1.00 86.81 109 GLN A N 1
ATOM 844 C CA . GLN A 1 109 ? 9.019 -6.308 -19.323 1.00 86.81 109 GLN A CA 1
ATOM 845 C C . GLN A 1 109 ? 9.168 -6.416 -17.796 1.00 86.81 109 GLN A C 1
ATOM 847 O O . GLN A 1 109 ? 8.338 -7.056 -17.148 1.00 86.81 109 GLN A O 1
ATOM 852 N N . GLN A 1 110 ? 10.151 -5.727 -17.207 1.00 89.12 110 GLN A N 1
ATOM 853 C CA . GLN A 1 110 ? 10.337 -5.667 -15.752 1.00 89.12 110 GLN A CA 1
ATOM 854 C C . GLN A 1 110 ? 9.105 -5.087 -15.041 1.00 89.12 110 GLN A C 1
ATOM 856 O O . GLN A 1 110 ? 8.657 -5.643 -14.036 1.00 89.12 110 GLN A O 1
ATOM 861 N N . MET A 1 111 ? 8.510 -4.027 -15.595 1.00 88.12 111 MET A N 1
ATOM 862 C CA . MET A 1 111 ? 7.268 -3.427 -15.098 1.00 88.12 111 MET A CA 1
ATOM 863 C C . MET A 1 111 ? 6.101 -4.416 -15.111 1.00 88.12 111 MET A C 1
ATOM 865 O O . MET A 1 111 ? 5.405 -4.586 -14.108 1.00 88.12 111 MET A O 1
ATOM 869 N N . VAL A 1 112 ? 5.888 -5.105 -16.233 1.00 86.25 112 VAL A N 1
ATOM 870 C CA . VAL A 1 112 ? 4.814 -6.099 -16.356 1.00 86.25 112 VAL A CA 1
ATOM 871 C C . VAL A 1 112 ? 5.017 -7.254 -15.374 1.00 86.25 112 VAL A C 1
ATOM 873 O O . VAL A 1 112 ? 4.052 -7.710 -14.757 1.00 86.25 112 VAL A O 1
ATOM 876 N N . ASP A 1 113 ? 6.250 -7.719 -15.190 1.00 88.75 113 ASP A N 1
ATOM 877 C CA . ASP A 1 113 ? 6.543 -8.812 -14.264 1.00 88.75 113 ASP A CA 1
ATOM 878 C C . ASP A 1 113 ? 6.382 -8.398 -12.797 1.00 88.75 113 ASP A C 1
ATOM 880 O O . ASP A 1 113 ? 5.882 -9.191 -11.995 1.00 88.75 113 ASP A O 1
ATOM 884 N N . LEU A 1 114 ? 6.707 -7.151 -12.444 1.00 89.44 114 LEU A N 1
ATOM 885 C CA . LEU A 1 114 ? 6.433 -6.600 -11.116 1.00 89.44 114 LEU A CA 1
ATOM 886 C C . LEU A 1 114 ? 4.930 -6.562 -10.820 1.00 89.44 114 LEU A C 1
ATOM 888 O O . LEU A 1 114 ? 4.476 -7.075 -9.793 1.00 89.44 114 LEU A O 1
ATOM 892 N N . LEU A 1 115 ? 4.141 -6.033 -11.759 1.00 86.44 115 LEU A N 1
ATOM 893 C CA . LEU A 1 115 ? 2.683 -6.028 -11.662 1.00 86.44 115 LEU A CA 1
ATOM 894 C C . LEU A 1 115 ? 2.149 -7.456 -11.496 1.00 86.44 115 LEU A C 1
ATOM 896 O O . LEU A 1 115 ? 1.333 -7.720 -10.611 1.00 86.44 115 LEU A O 1
ATOM 900 N N . ARG A 1 116 ? 2.672 -8.419 -12.266 1.00 86.81 116 ARG A N 1
ATOM 901 C CA . ARG A 1 116 ? 2.276 -9.825 -12.134 1.00 86.81 116 ARG A CA 1
ATOM 902 C C . ARG A 1 116 ? 2.582 -10.414 -10.761 1.00 86.81 116 ARG A C 1
ATOM 904 O O . ARG A 1 116 ? 1.751 -11.184 -10.270 1.00 86.81 116 ARG A O 1
ATOM 911 N N . LYS A 1 117 ? 3.728 -10.084 -10.158 1.00 87.62 117 LYS A N 1
ATOM 912 C CA . LYS A 1 117 ? 4.090 -10.517 -8.796 1.00 87.62 117 LYS A CA 1
ATOM 913 C C . LYS A 1 117 ? 3.117 -9.968 -7.757 1.00 87.62 117 LYS A C 1
ATOM 915 O O . LYS A 1 117 ? 2.715 -10.700 -6.862 1.00 87.62 117 LYS A O 1
ATOM 920 N N . ARG A 1 118 ? 2.652 -8.729 -7.936 1.00 84.56 118 ARG A N 1
ATOM 921 C CA . ARG A 1 118 ? 1.615 -8.095 -7.102 1.00 84.56 118 ARG A CA 1
ATOM 922 C C . ARG A 1 118 ? 0.182 -8.554 -7.433 1.00 84.56 118 ARG A C 1
ATOM 924 O O . ARG A 1 118 ? -0.781 -7.947 -6.981 1.00 84.56 118 ARG A O 1
ATOM 931 N N . GLY A 1 119 ? 0.019 -9.618 -8.225 1.00 84.38 119 GLY A N 1
ATOM 932 C CA . GLY A 1 119 ? -1.287 -10.184 -8.586 1.00 84.38 119 GLY A CA 1
ATOM 933 C C . GLY A 1 119 ? -2.031 -9.407 -9.674 1.00 84.38 119 GLY A C 1
ATOM 934 O O . GLY A 1 119 ? -3.172 -9.723 -10.001 1.00 84.38 119 GLY A O 1
ATOM 935 N N . VAL A 1 120 ? -1.400 -8.406 -10.276 1.00 83.81 120 VAL A N 1
ATOM 936 C CA . VAL A 1 120 ? -2.002 -7.562 -11.301 1.00 83.81 120 VAL A CA 1
ATOM 937 C C . VAL A 1 120 ? -1.808 -8.215 -12.680 1.00 83.81 120 VAL A C 1
ATOM 939 O O . VAL A 1 120 ? -0.717 -8.667 -13.036 1.00 83.81 120 VAL A O 1
ATOM 942 N N . ARG A 1 121 ? -2.889 -8.350 -13.456 1.00 77.25 121 ARG A N 1
ATOM 943 C CA . ARG A 1 121 ? -2.909 -9.031 -14.762 1.00 77.25 121 ARG A CA 1
ATOM 944 C C . ARG A 1 121 ? -3.518 -8.129 -15.838 1.00 77.25 121 ARG A C 1
ATOM 946 O O . ARG A 1 121 ? -4.547 -7.506 -15.576 1.00 77.25 121 ARG A O 1
ATOM 953 N N . PRO A 1 122 ? -2.929 -8.064 -17.043 1.00 76.69 122 PRO A N 1
ATOM 954 C CA . PRO A 1 122 ? -3.515 -7.311 -18.148 1.00 76.69 122 PRO A CA 1
ATOM 955 C C . PRO A 1 122 ? -4.883 -7.885 -18.534 1.00 76.69 122 PRO A C 1
ATOM 957 O O . PRO A 1 122 ? -5.096 -9.095 -18.461 1.00 76.69 122 PRO A O 1
ATOM 960 N N . ILE A 1 123 ? -5.803 -7.006 -18.929 1.00 73.69 123 ILE A N 1
ATOM 961 C CA . ILE A 1 123 ? -7.119 -7.382 -19.448 1.00 73.69 123 ILE A CA 1
ATOM 962 C C . ILE A 1 123 ? -7.042 -7.413 -20.975 1.00 73.69 123 ILE A C 1
ATOM 964 O O . ILE A 1 123 ? -6.561 -6.466 -21.603 1.00 73.69 123 ILE A O 1
ATOM 968 N N . GLU A 1 124 ? -7.520 -8.497 -21.579 1.00 68.25 124 GLU A N 1
ATOM 969 C CA . GLU A 1 124 ? -7.655 -8.597 -23.030 1.00 68.25 124 GLU A CA 1
ATOM 970 C C . GLU A 1 124 ? -8.809 -7.704 -23.497 1.00 68.25 124 GLU A C 1
ATOM 972 O O . GLU A 1 124 ? -9.975 -8.053 -23.359 1.00 68.25 124 GLU A O 1
ATOM 977 N N . ALA A 1 125 ? -8.481 -6.519 -24.014 1.00 66.12 125 ALA A N 1
ATOM 978 C CA . ALA A 1 125 ? -9.473 -5.535 -24.458 1.00 66.12 125 ALA A CA 1
ATOM 979 C C . ALA A 1 125 ? -9.707 -5.539 -25.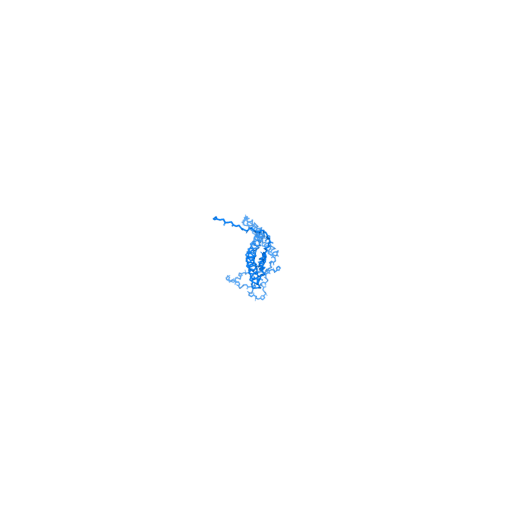981 1.00 66.12 125 ALA A C 1
ATOM 981 O O . ALA A 1 125 ? -10.709 -5.014 -26.459 1.00 66.12 125 ALA A O 1
ATOM 982 N N . VAL A 1 126 ? -8.779 -6.094 -26.770 1.00 66.50 126 VAL A N 1
ATOM 983 C CA . VAL A 1 126 ? -8.879 -6.113 -28.239 1.00 66.50 126 VAL A CA 1
ATOM 984 C C . VAL A 1 126 ? -9.585 -7.396 -28.671 1.00 66.50 126 VAL A C 1
ATOM 986 O O . VAL A 1 126 ? -9.018 -8.473 -28.542 1.00 66.50 126 VAL A O 1
ATOM 989 N N . GLY A 1 127 ? -10.813 -7.277 -29.183 1.00 65.69 127 GLY A N 1
ATOM 990 C CA . GLY A 1 127 ? -11.624 -8.411 -29.653 1.00 65.69 127 GLY A CA 1
ATOM 991 C C . GLY A 1 127 ? -12.523 -9.060 -28.592 1.00 65.69 127 GLY A C 1
ATOM 992 O O . GLY A 1 127 ? -13.328 -9.918 -28.940 1.00 65.69 127 GLY A O 1
ATOM 993 N N . ALA A 1 128 ? -12.428 -8.639 -27.329 1.00 65.81 128 ALA A N 1
ATOM 994 C CA . ALA A 1 128 ? -13.316 -9.079 -26.255 1.00 65.81 128 ALA A CA 1
ATOM 995 C C . ALA A 1 128 ? -14.614 -8.252 -26.206 1.00 65.81 128 ALA A C 1
ATOM 997 O O . ALA A 1 128 ? -14.642 -7.091 -26.625 1.00 65.81 128 ALA A O 1
ATOM 998 N N . GLU A 1 129 ? -15.686 -8.831 -25.655 1.00 71.56 129 GLU A N 1
ATOM 999 C CA . GLU A 1 129 ? -16.923 -8.093 -25.387 1.00 71.56 129 GLU A CA 1
ATOM 1000 C C . GLU A 1 129 ? -16.671 -6.922 -24.425 1.00 71.56 129 GLU A C 1
ATOM 1002 O O . GLU A 1 129 ? -15.923 -7.018 -23.447 1.00 71.56 129 GLU A O 1
ATOM 1007 N N . PHE A 1 130 ? -17.294 -5.778 -24.710 1.00 69.19 130 PHE A N 1
ATOM 1008 C CA . PHE A 1 130 ? -17.091 -4.569 -23.924 1.00 69.19 130 PHE A CA 1
ATOM 1009 C C . PHE A 1 130 ? -17.812 -4.652 -22.565 1.00 69.19 130 PHE A C 1
ATOM 1011 O O . PHE A 1 130 ? -19.038 -4.577 -22.518 1.00 69.19 130 PHE A O 1
ATOM 1018 N N . ASP A 1 131 ? -17.063 -4.724 -21.458 1.00 69.06 131 ASP A N 1
ATOM 1019 C CA . ASP A 1 131 ? -17.596 -4.601 -20.094 1.00 69.06 131 ASP A CA 1
ATOM 1020 C C . ASP A 1 131 ? -17.282 -3.211 -19.495 1.00 69.06 131 ASP A C 1
ATOM 1022 O O . ASP A 1 131 ? -16.116 -2.928 -19.209 1.00 69.06 131 ASP A O 1
ATOM 1026 N N . PRO A 1 132 ? -18.282 -2.349 -19.222 1.00 73.12 132 PRO A N 1
ATOM 1027 C CA . PRO A 1 132 ? -18.079 -1.023 -18.625 1.00 73.12 132 PRO A CA 1
ATOM 1028 C C . PRO A 1 132 ? -17.346 -1.015 -17.272 1.00 73.12 132 PRO A C 1
ATOM 1030 O O . PRO A 1 132 ? -16.808 0.017 -16.876 1.00 73.12 132 PRO A O 1
ATOM 1033 N N . ARG A 1 133 ? -17.326 -2.138 -16.541 1.00 71.62 133 ARG A N 1
ATOM 1034 C CA . ARG A 1 133 ? -16.611 -2.265 -15.257 1.00 71.62 133 ARG A CA 1
ATOM 1035 C C . ARG A 1 133 ? -15.100 -2.375 -15.441 1.00 71.62 133 ARG A C 1
ATOM 1037 O O . ARG A 1 133 ? -14.347 -2.027 -14.536 1.00 71.62 133 ARG A O 1
ATOM 1044 N N . TYR A 1 134 ? -14.670 -2.883 -16.594 1.00 65.25 134 TYR A N 1
ATOM 1045 C CA . TYR A 1 134 ? -13.280 -3.237 -16.883 1.00 65.25 134 TYR A CA 1
ATOM 1046 C C . TYR A 1 134 ? -12.727 -2.573 -18.134 1.00 65.25 134 TYR A C 1
ATOM 1048 O O . TYR A 1 134 ? -11.526 -2.657 -18.359 1.00 65.25 134 TYR A O 1
ATOM 1056 N N . HIS A 1 135 ? -13.556 -1.911 -18.937 1.00 68.50 135 HIS A N 1
ATOM 1057 C CA . HIS A 1 135 ? -13.160 -1.213 -20.150 1.00 68.50 135 HIS A CA 1
ATOM 1058 C C . HIS A 1 135 ? -13.621 0.243 -20.077 1.00 68.50 135 HIS A C 1
ATOM 1060 O O . HIS A 1 135 ? -14.811 0.539 -19.983 1.00 68.50 135 HIS A O 1
ATOM 1066 N N . HIS A 1 136 ? -12.668 1.173 -20.147 1.00 64.56 136 HIS A N 1
ATOM 1067 C CA . HIS A 1 136 ? -12.975 2.572 -20.427 1.00 64.56 136 HIS A CA 1
ATOM 1068 C C . HIS A 1 136 ? -13.070 2.770 -21.941 1.00 64.56 136 HIS A C 1
ATOM 1070 O O . HIS A 1 136 ? -12.253 2.237 -22.693 1.00 64.56 136 HIS A O 1
ATOM 1076 N N . ARG A 1 137 ? -14.050 3.556 -22.405 1.00 60.62 137 ARG A N 1
ATOM 1077 C CA . ARG A 1 137 ? -14.050 4.033 -23.794 1.00 60.62 137 ARG A CA 1
ATOM 1078 C C . ARG A 1 137 ? -12.834 4.946 -23.957 1.00 60.62 137 ARG A C 1
ATOM 1080 O O . ARG A 1 137 ? -12.774 5.994 -23.323 1.00 60.62 137 ARG A O 1
ATOM 1087 N N . GLY A 1 138 ? -11.839 4.495 -24.719 1.00 59.78 138 GLY A N 1
ATOM 1088 C CA . GLY A 1 138 ? -10.626 5.269 -24.972 1.00 59.78 138 GLY A CA 1
ATOM 1089 C C . GLY A 1 138 ? -10.939 6.601 -25.656 1.00 59.78 138 GLY A C 1
ATOM 1090 O O . GLY A 1 138 ? -11.952 6.736 -26.343 1.00 59.78 138 GLY A O 1
ATOM 1091 N N . TYR A 1 139 ? -10.059 7.582 -25.474 1.00 52.97 139 TYR A N 1
ATOM 1092 C CA . TYR A 1 139 ? -10.102 8.829 -26.232 1.00 52.97 139 TYR A CA 1
ATOM 1093 C C . TYR A 1 139 ? -9.521 8.587 -27.632 1.00 52.97 139 TYR A C 1
ATOM 1095 O O . TYR A 1 139 ? -8.508 7.901 -27.788 1.00 52.97 139 TYR A O 1
ATOM 1103 N N . MET A 1 140 ? -10.166 9.140 -28.656 1.00 50.19 140 MET A N 1
ATOM 1104 C CA . MET A 1 140 ? -9.652 9.132 -30.026 1.00 50.19 140 MET A CA 1
ATOM 1105 C C . MET A 1 140 ? -8.782 10.373 -30.227 1.00 50.19 140 MET A C 1
ATOM 1107 O O . MET A 1 140 ? -9.238 11.486 -29.962 1.00 50.19 140 MET A O 1
ATOM 1111 N N . LEU A 1 141 ? -7.547 10.198 -30.701 1.00 45.91 141 LEU A N 1
ATOM 1112 C CA . LEU A 1 141 ? -6.733 11.299 -31.222 1.00 45.91 141 LEU A CA 1
ATOM 1113 C C . LEU A 1 141 ? -6.564 11.086 -32.729 1.00 45.91 141 LEU A C 1
ATOM 1115 O O . LEU A 1 141 ? -5.774 10.243 -33.160 1.00 45.91 141 LEU A O 1
ATOM 1119 N N . GLY A 1 142 ? -7.358 11.812 -33.521 1.00 65.62 142 GLY A N 1
ATOM 1120 C CA . GLY A 1 142 ? -7.536 11.515 -34.945 1.00 65.62 142 GLY A CA 1
ATOM 1121 C C . GLY A 1 142 ? -8.128 10.115 -35.138 1.00 65.62 142 GLY A C 1
ATOM 1122 O O . GLY A 1 142 ? -9.042 9.726 -34.414 1.00 65.62 142 GLY A O 1
ATOM 1123 N N . ASP A 1 143 ? -7.552 9.328 -36.045 1.00 65.38 143 ASP A N 1
ATOM 1124 C CA . ASP A 1 143 ? -7.988 7.950 -36.329 1.00 65.38 143 ASP A CA 1
ATOM 1125 C C . ASP A 1 143 ? -7.389 6.904 -35.368 1.00 65.38 143 ASP A C 1
ATOM 1127 O O . ASP A 1 143 ? -7.551 5.696 -35.557 1.00 65.38 143 ASP A O 1
ATOM 1131 N N . ARG A 1 144 ? -6.653 7.337 -34.334 1.00 48.00 144 ARG A N 1
ATOM 1132 C CA . ARG A 1 144 ? -5.897 6.443 -33.451 1.00 48.00 144 ARG A CA 1
ATOM 1133 C C . ARG A 1 144 ? -6.556 6.333 -32.078 1.00 48.00 144 ARG A C 1
ATOM 1135 O O . ARG A 1 144 ? -6.675 7.315 -31.346 1.00 48.00 144 ARG A O 1
ATOM 1142 N N . LEU A 1 145 ? -6.927 5.107 -31.709 1.00 57.81 145 LEU A N 1
ATOM 1143 C CA . LEU A 1 145 ? -7.411 4.774 -30.370 1.00 57.81 145 LEU A CA 1
ATOM 1144 C C . LEU A 1 145 ? -6.245 4.840 -29.369 1.00 57.81 145 LEU A C 1
ATOM 1146 O O . LEU A 1 145 ? -5.332 4.008 -29.420 1.00 57.81 145 LEU A O 1
ATOM 1150 N N . LEU A 1 146 ? -6.272 5.809 -28.449 1.00 51.06 146 LEU A N 1
ATOM 1151 C CA . LEU A 1 146 ? -5.357 5.833 -27.307 1.00 51.06 146 LEU A CA 1
ATOM 1152 C C . LEU A 1 146 ? -5.790 4.723 -26.344 1.00 51.06 146 LEU A C 1
ATOM 1154 O O . LEU A 1 146 ? -6.857 4.791 -25.732 1.00 51.06 146 LEU A O 1
ATOM 1158 N N . ARG A 1 147 ? -4.993 3.653 -26.268 1.00 55.03 147 ARG A N 1
ATOM 1159 C CA . ARG A 1 147 ? -5.312 2.471 -25.460 1.00 55.03 147 ARG A CA 1
ATOM 1160 C C . ARG A 1 147 ? -5.413 2.850 -23.978 1.00 55.03 147 ARG A C 1
ATOM 1162 O O . ARG A 1 147 ? -4.423 3.337 -23.433 1.00 55.03 147 ARG A O 1
ATOM 1169 N N . PRO A 1 148 ? -6.529 2.563 -23.290 1.00 50.16 148 PRO A N 1
ATOM 1170 C CA . PRO A 1 148 ? -6.512 2.538 -21.842 1.00 50.16 148 PRO A CA 1
ATOM 1171 C C . PRO A 1 148 ? -5.818 1.238 -21.419 1.00 50.16 148 PRO A C 1
ATOM 1173 O O . PRO A 1 148 ? -6.222 0.144 -21.818 1.00 50.16 148 PRO A O 1
ATOM 1176 N N . ALA A 1 149 ? -4.730 1.340 -20.660 1.00 50.38 149 ALA A N 1
ATOM 1177 C CA . ALA A 1 149 ? -4.153 0.177 -20.001 1.00 50.38 149 ALA A CA 1
ATOM 1178 C C . ALA A 1 149 ? -5.167 -0.316 -18.954 1.00 50.38 149 ALA A C 1
ATOM 1180 O O . ALA A 1 149 ? -5.249 0.231 -17.858 1.00 50.38 149 ALA A O 1
ATOM 1181 N N . MET A 1 150 ? -5.991 -1.301 -19.314 1.00 61.41 150 MET A N 1
ATOM 1182 C CA . MET A 1 150 ? -6.954 -1.909 -18.397 1.00 61.41 150 MET A CA 1
ATOM 1183 C C . MET A 1 150 ? -6.284 -3.104 -17.718 1.00 61.41 150 MET A C 1
ATOM 1185 O O . MET A 1 150 ? -5.826 -4.038 -18.381 1.00 61.41 150 MET A O 1
ATOM 1189 N N . VAL A 1 151 ? -6.189 -3.067 -16.390 1.00 58.12 151 VAL A N 1
ATOM 1190 C CA . VAL A 1 151 ? -5.480 -4.079 -15.601 1.00 58.12 151 VAL A CA 1
ATOM 1191 C C . VAL A 1 151 ? -6.383 -4.578 -14.474 1.00 58.12 151 VAL A C 1
ATOM 1193 O O . VAL A 1 151 ? -7.071 -3.790 -13.829 1.00 58.12 151 VAL A O 1
ATOM 1196 N N . LYS A 1 152 ? -6.417 -5.895 -14.249 1.00 61.00 152 LYS A N 1
ATOM 1197 C CA . LYS A 1 152 ? -7.211 -6.551 -13.204 1.00 61.00 152 LYS A CA 1
ATOM 1198 C C . LYS A 1 152 ? -6.314 -6.902 -12.024 1.00 61.00 152 LYS A C 1
ATOM 1200 O O . LYS A 1 152 ? -5.294 -7.561 -12.205 1.00 61.00 152 LYS A O 1
ATOM 1205 N N . VAL A 1 153 ? -6.714 -6.517 -10.816 1.00 60.22 153 VAL A N 1
ATOM 1206 C CA . VAL A 1 153 ? -6.061 -6.958 -9.575 1.00 60.22 153 VAL A CA 1
ATOM 1207 C C . VAL A 1 153 ? -6.653 -8.313 -9.182 1.00 60.22 153 VAL A C 1
ATOM 1209 O O . VAL A 1 153 ? -7.872 -8.434 -9.025 1.00 60.22 153 VAL A O 1
ATOM 1212 N N . ALA A 1 154 ? -5.825 -9.352 -9.074 1.00 55.34 154 ALA A N 1
ATOM 1213 C CA . ALA A 1 154 ? -6.250 -10.617 -8.488 1.00 55.34 154 ALA A CA 1
ATOM 1214 C C . ALA A 1 154 ? -6.596 -10.381 -7.012 1.00 55.34 154 ALA A C 1
ATOM 1216 O O . ALA A 1 154 ? -5.830 -9.745 -6.290 1.00 55.34 154 ALA A O 1
ATOM 1217 N N . LYS A 1 155 ? -7.760 -10.866 -6.565 1.00 46.81 155 LYS A N 1
ATOM 1218 C CA . LYS A 1 155 ? -8.063 -10.899 -5.131 1.00 46.81 155 LYS A CA 1
ATOM 1219 C C . LYS A 1 155 ? -7.045 -11.817 -4.449 1.00 46.81 155 LYS A C 1
ATOM 1221 O O . LYS A 1 155 ? -6.855 -12.937 -4.923 1.00 46.81 155 LYS A O 1
ATOM 1226 N N . ALA A 1 156 ? -6.411 -11.300 -3.398 1.00 43.41 156 ALA A N 1
ATOM 1227 C CA . ALA A 1 156 ? -5.663 -12.087 -2.423 1.00 43.41 156 ALA A CA 1
ATOM 1228 C C . ALA A 1 156 ? -6.616 -12.966 -1.603 1.00 43.41 156 ALA A C 1
ATOM 1230 O O . ALA A 1 156 ? -7.775 -12.525 -1.392 1.00 43.41 156 ALA A O 1
#

Secondary structure (DSSP, 8-state):
-----------------------------HHHHHHHHHHHHHHHHHHHHHHHHHHHHHHHHHHHHHHHHHHHHHHHHHHHHHHHHHHHHTS--SS-HHHHHHHHHHHHHHHHHHHHHTTEEE---SSS---TTT---PPEETTEE-----EEEPP-

Sequence (156 aa):
MPDDAMNEQDSTGAATEPREPEAQDSAESPLDALRKEKDALHDRLLRTAAEFDNYRKRVDRDRRDQVDAATADAVVDFLPIVDDLERALKAPTGGDSEGFRKGVELIHQQMVDLLRKRGVRPIEAVGAEFDPRYHHRGYMLGDRLLRPAMVKVAKA